Protein AF-A0A2N2TVG7-F1 (afdb_monomer_lite)

Radius of gyration: 19.15 Å; chains: 1; bounding box: 36×34×55 Å

Foldseek 3Di:
DPDQVVQPPVPPQKHALCSCVVVVHDSVLQVLLCPVPPRIHHPVSVVVSCVVCVVPHPVNVVVQVVLQVQLVVVCVVVVQPVDVFWDWGGDSLEIEIAGEGQDPVSQVVSLVSSVPGPSHPYYHGHYDHDD

Structure (mmCIF, N/CA/C/O backbone):
data_AF-A0A2N2TVG7-F1
#
_entry.id   AF-A0A2N2TVG7-F1
#
loop_
_atom_site.group_PDB
_atom_site.id
_atom_site.type_symbol
_atom_site.label_atom_id
_atom_site.label_alt_id
_atom_site.label_comp_id
_atom_site.label_asym_id
_atom_site.label_entity_id
_atom_site.label_seq_id
_atom_site.pdbx_PDB_ins_code
_atom_site.Cartn_x
_atom_site.Cartn_y
_atom_site.Cartn_z
_atom_site.occupancy
_atom_site.B_iso_or_equiv
_atom_site.auth_seq_id
_atom_site.auth_comp_id
_atom_site.auth_asym_id
_atom_site.auth_atom_id
_atom_site.pdbx_PDB_model_num
ATOM 1 N N . MET A 1 1 ? -17.485 -4.264 19.350 1.00 42.38 1 MET A N 1
ATOM 2 C CA . MET A 1 1 ? -16.635 -3.585 18.351 1.00 42.38 1 MET A CA 1
ATOM 3 C C . MET A 1 1 ? -15.211 -3.535 18.902 1.00 42.38 1 MET A C 1
ATOM 5 O O . MET A 1 1 ? -14.961 -2.744 19.805 1.00 42.38 1 MET A O 1
ATOM 9 N N . PRO A 1 2 ? -14.317 -4.453 18.499 1.00 38.00 2 PRO A N 1
ATOM 10 C CA . PRO A 1 2 ? -12.947 -4.495 19.004 1.00 38.00 2 PRO A CA 1
ATOM 11 C C . PRO A 1 2 ? -12.098 -3.490 18.213 1.00 38.00 2 PRO A C 1
ATOM 13 O O . PRO A 1 2 ? -11.781 -3.727 17.055 1.00 38.00 2 PRO A O 1
ATOM 16 N N . GLY A 1 3 ? -11.813 -2.335 18.811 1.00 49.66 3 GLY A N 1
ATOM 17 C CA . GLY A 1 3 ? -10.991 -1.291 18.190 1.00 49.66 3 GLY A CA 1
ATOM 18 C C . GLY A 1 3 ? -11.054 0.043 18.929 1.00 49.66 3 GLY A C 1
ATOM 19 O O . GLY A 1 3 ? -10.042 0.700 19.073 1.00 49.66 3 GLY A O 1
ATOM 20 N N . PHE A 1 4 ? -12.204 0.413 19.491 1.00 57.44 4 PHE A N 1
ATOM 21 C CA . PHE A 1 4 ? -12.350 1.706 20.172 1.00 57.44 4 PHE A CA 1
ATOM 22 C C . PHE A 1 4 ? -11.594 1.758 21.514 1.00 57.44 4 PHE A C 1
ATOM 24 O O . PHE A 1 4 ? -10.778 2.636 21.761 1.00 57.44 4 PHE A O 1
ATOM 31 N N . LYS A 1 5 ? -11.765 0.710 22.331 1.00 59.34 5 LYS A N 1
ATOM 32 C CA . LYS A 1 5 ? -11.176 0.587 23.677 1.00 59.34 5 LYS A CA 1
ATOM 33 C C . LYS A 1 5 ? -9.651 0.429 23.722 1.00 59.34 5 LYS A C 1
ATOM 35 O O . L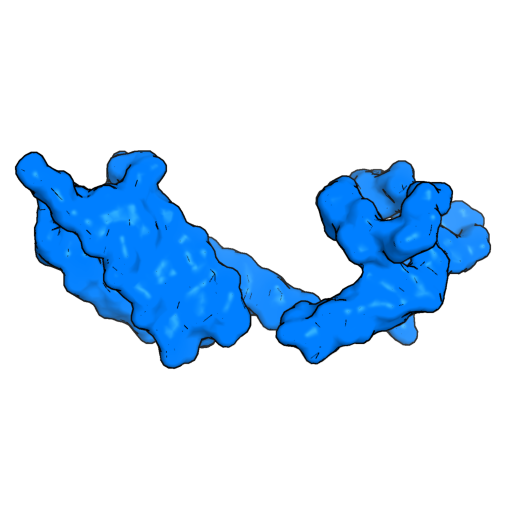YS A 1 5 ? -9.080 0.449 24.802 1.00 59.34 5 LYS A O 1
ATOM 40 N N . THR A 1 6 ? -9.015 0.146 22.588 1.00 61.53 6 THR A N 1
ATOM 41 C CA . THR A 1 6 ? -7.558 -0.043 22.500 1.00 61.53 6 THR A CA 1
ATOM 42 C C . THR A 1 6 ? -6.808 1.258 22.240 1.00 61.53 6 THR A C 1
ATOM 44 O O . THR A 1 6 ? -5.619 1.308 22.528 1.00 61.53 6 THR A O 1
ATOM 47 N N . TYR A 1 7 ? -7.485 2.278 21.707 1.00 65.06 7 TYR A N 1
ATOM 48 C CA . TYR A 1 7 ? -6.887 3.575 21.378 1.00 65.06 7 TYR A CA 1
ATOM 49 C C . TYR A 1 7 ? -7.363 4.688 22.322 1.00 65.06 7 TYR A C 1
ATOM 51 O O . TYR A 1 7 ? -6.585 5.593 22.591 1.00 65.06 7 TYR A O 1
ATOM 59 N N . ASP A 1 8 ? -8.574 4.573 22.878 1.00 72.06 8 ASP A N 1
ATOM 60 C CA . ASP A 1 8 ? -9.104 5.419 23.959 1.00 72.06 8 ASP A CA 1
ATOM 61 C C . ASP A 1 8 ? -8.315 5.176 25.263 1.00 72.06 8 ASP A C 1
ATOM 63 O O . ASP A 1 8 ? -8.558 4.215 26.002 1.00 72.06 8 ASP A O 1
ATOM 67 N N . SER A 1 9 ? -7.284 5.992 25.481 1.00 73.50 9 SER A N 1
ATOM 68 C CA . SER A 1 9 ? -6.315 5.847 26.572 1.00 73.50 9 SER A CA 1
ATOM 69 C C . SER A 1 9 ? -6.745 6.625 27.814 1.00 73.50 9 SER A C 1
ATOM 71 O O . SER A 1 9 ? -6.386 6.244 28.932 1.00 73.50 9 SER A O 1
ATOM 73 N N . ASN A 1 10 ? -7.511 7.701 27.632 1.00 77.81 10 ASN A N 1
ATOM 74 C CA . ASN A 1 10 ? -8.079 8.494 28.719 1.00 77.81 10 ASN A CA 1
ATOM 75 C C . ASN A 1 10 ? -9.450 7.964 29.208 1.00 77.81 10 ASN A C 1
ATOM 77 O O . ASN A 1 10 ? -9.893 8.347 30.294 1.00 77.81 10 ASN A O 1
ATOM 81 N N . GLY A 1 11 ? -10.078 7.042 28.471 1.00 76.44 11 GLY A N 1
ATOM 82 C CA . GLY A 1 11 ? -11.353 6.415 28.810 1.00 76.44 11 GLY A CA 1
ATOM 83 C C . GLY A 1 11 ? -12.561 7.332 28.617 1.00 76.44 11 GLY A C 1
ATOM 84 O O . GLY A 1 11 ? -13.593 7.100 29.256 1.00 76.44 11 GLY A O 1
ATOM 85 N N . ASP A 1 12 ? -12.434 8.390 27.814 1.00 80.94 12 ASP A N 1
ATOM 86 C CA . ASP A 1 12 ? -13.480 9.399 27.620 1.00 80.94 12 ASP A CA 1
ATOM 87 C C . ASP A 1 12 ? -14.521 8.998 26.566 1.00 80.94 12 ASP A C 1
ATOM 89 O O . ASP A 1 12 ? -15.552 9.662 26.412 1.00 80.94 12 ASP A O 1
ATOM 93 N N . GLY A 1 13 ? -14.303 7.868 25.892 1.00 75.19 13 GLY A N 1
ATOM 94 C CA . GLY A 1 13 ? -15.196 7.380 24.861 1.00 75.19 13 GLY A CA 1
ATOM 95 C C . GLY A 1 13 ? -15.061 8.131 23.535 1.00 75.19 13 GLY A C 1
ATOM 96 O O . GLY A 1 13 ? -16.006 8.101 22.742 1.00 75.19 13 GLY A O 1
ATOM 97 N N . LYS A 1 14 ? -13.916 8.772 23.291 1.00 82.88 14 LYS A N 1
ATOM 98 C CA . LYS A 1 14 ? -13.449 9.339 22.024 1.00 82.88 14 LYS A CA 1
ATOM 99 C C . LYS A 1 14 ? -11.984 8.931 21.807 1.00 82.88 14 LYS A C 1
ATOM 101 O O . LYS A 1 14 ? -11.322 8.423 22.702 1.00 82.88 14 LYS A O 1
ATOM 106 N N . ILE A 1 15 ? -11.485 9.071 20.581 1.00 80.50 15 ILE A N 1
ATOM 107 C CA . ILE A 1 15 ? -10.058 8.890 20.282 1.00 80.50 15 ILE A CA 1
ATOM 108 C C . ILE A 1 15 ? -9.518 10.221 19.781 1.00 80.50 15 ILE A C 1
ATOM 110 O O . ILE A 1 15 ? -9.932 10.712 18.732 1.00 80.50 15 ILE A O 1
ATOM 114 N N . SER A 1 16 ? -8.573 10.788 20.515 1.00 84.44 16 SER A N 1
ATOM 115 C CA . SER A 1 16 ? -7.891 12.027 2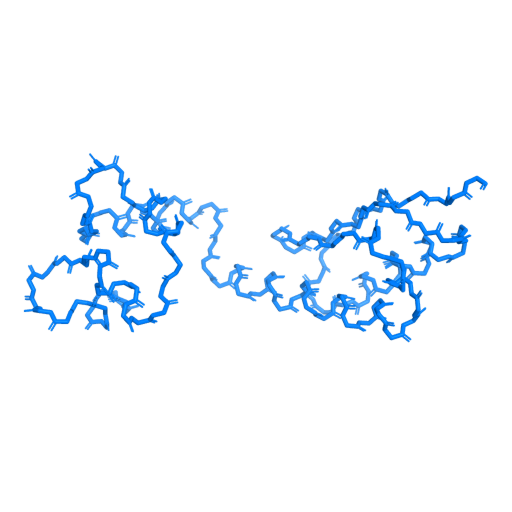0.147 1.00 84.44 16 SER A CA 1
ATOM 116 C C . SER A 1 16 ? -6.808 11.770 19.099 1.00 84.44 16 SER A C 1
ATOM 118 O O . SER A 1 16 ? -6.236 10.678 19.038 1.00 84.44 16 SER A O 1
ATOM 120 N N . LEU A 1 17 ? -6.434 12.792 18.322 1.00 80.25 17 LEU A N 1
ATOM 121 C CA . LEU A 1 17 ? -5.303 12.696 17.387 1.00 80.25 17 LEU A CA 1
ATOM 122 C C . LEU A 1 17 ? -4.011 12.241 18.091 1.00 80.25 17 LEU A C 1
ATOM 124 O O . LEU A 1 17 ? -3.268 11.424 17.548 1.00 80.25 17 LEU A O 1
ATOM 128 N N . GLU A 1 18 ? -3.767 12.740 19.305 1.00 80.75 18 GLU A N 1
ATOM 129 C CA . GLU A 1 18 ? -2.616 12.360 20.131 1.00 80.75 18 GLU A CA 1
ATOM 130 C C . GLU A 1 18 ? -2.646 10.886 20.525 1.00 80.75 18 GLU A C 1
ATOM 132 O O . GLU A 1 18 ? -1.634 10.204 20.410 1.00 80.75 18 GLU A O 1
ATOM 137 N N . GLU A 1 19 ? -3.801 10.364 20.928 1.00 79.56 19 GLU A N 1
ATOM 138 C CA . GLU A 1 19 ? -3.958 8.955 21.291 1.00 79.56 19 GLU A CA 1
ATOM 139 C C . GLU A 1 19 ? -3.799 8.058 20.063 1.00 79.56 19 GLU A C 1
ATOM 141 O O . GLU A 1 19 ? -3.090 7.050 20.088 1.00 79.56 19 GLU A O 1
ATOM 146 N N . PHE A 1 20 ? -4.378 8.475 18.939 1.00 76.94 20 PHE A N 1
ATOM 147 C CA . PHE A 1 20 ? -4.236 7.777 17.674 1.00 76.94 20 PHE A CA 1
ATOM 148 C C . PHE A 1 20 ? -2.773 7.724 17.215 1.00 76.94 20 PHE A C 1
ATOM 150 O O . PHE A 1 20 ? -2.288 6.662 16.824 1.00 76.94 20 PHE A O 1
ATOM 157 N N . GLN A 1 21 ? -2.037 8.836 17.315 1.00 77.94 21 GLN A N 1
ATOM 158 C CA . GLN A 1 21 ? -0.606 8.889 17.007 1.00 77.94 21 GLN A CA 1
ATOM 159 C C . GLN A 1 21 ? 0.262 8.141 18.024 1.00 77.94 21 GLN A C 1
ATOM 161 O O . GLN A 1 21 ? 1.240 7.512 17.619 1.00 77.94 21 GLN A O 1
ATOM 166 N N . ALA A 1 22 ? -0.075 8.176 19.315 1.00 78.88 22 ALA A N 1
ATOM 167 C CA . ALA A 1 22 ? 0.670 7.494 20.375 1.00 78.88 22 ALA A CA 1
ATOM 168 C C . ALA A 1 22 ? 0.702 5.973 20.165 1.00 78.88 22 ALA A C 1
ATOM 170 O O . ALA A 1 22 ? 1.701 5.321 20.464 1.00 78.88 22 ALA A O 1
ATOM 171 N N . HIS A 1 23 ? -0.352 5.423 19.563 1.00 70.25 23 HIS A N 1
ATOM 172 C CA . HIS A 1 23 ? -0.436 4.019 19.158 1.00 70.25 23 HIS A CA 1
ATOM 173 C C . HIS A 1 23 ? 0.055 3.758 17.720 1.00 70.25 23 HIS A C 1
ATOM 175 O O . HIS A 1 23 ? -0.170 2.681 17.167 1.00 70.25 23 HIS A O 1
ATOM 181 N N . GLY A 1 24 ? 0.739 4.725 17.095 1.00 68.44 24 GLY A N 1
ATOM 182 C CA . GLY A 1 24 ? 1.330 4.592 15.758 1.00 68.44 24 GLY A CA 1
ATOM 183 C C . GLY A 1 24 ? 0.340 4.743 14.598 1.00 68.44 24 GLY A C 1
ATOM 184 O O . GLY A 1 24 ? 0.640 4.341 13.472 1.00 68.44 24 GLY A O 1
ATOM 185 N N . GLY A 1 25 ? -0.841 5.307 14.850 1.00 69.69 25 GLY A N 1
ATOM 186 C CA . GLY A 1 25 ? -1.865 5.558 13.845 1.00 69.69 25 GLY A CA 1
ATOM 187 C C . GLY A 1 25 ? -1.458 6.658 12.848 1.00 69.69 25 GLY A C 1
ATOM 188 O O . GLY A 1 25 ? -0.949 7.712 13.242 1.00 69.69 25 GLY A O 1
ATOM 189 N N . PRO A 1 26 ? -1.678 6.465 11.535 1.00 75.06 26 PRO A N 1
ATOM 190 C CA . PRO A 1 26 ? -1.351 7.474 10.535 1.00 75.06 26 PRO A CA 1
ATOM 191 C C . PRO A 1 26 ? -2.350 8.639 10.573 1.00 75.06 26 PRO A C 1
ATOM 193 O O . PRO A 1 26 ? -3.528 8.454 10.294 1.00 75.06 26 PRO A O 1
ATOM 196 N N . VAL A 1 27 ? -1.875 9.868 10.795 1.00 75.69 27 VAL A N 1
ATOM 197 C CA . VAL A 1 27 ? -2.693 11.107 10.889 1.00 75.69 27 VAL A CA 1
ATOM 198 C C . VAL A 1 27 ? -3.671 11.309 9.725 1.00 75.69 27 VAL A C 1
ATOM 200 O O . VAL A 1 27 ? -4.730 11.909 9.890 1.00 75.69 27 VAL A O 1
ATOM 203 N N . LYS A 1 28 ? -3.331 10.804 8.533 1.00 75.19 28 LYS A N 1
ATOM 204 C CA . LYS A 1 28 ? -4.243 10.820 7.383 1.00 75.19 28 LYS A CA 1
ATOM 205 C C . LYS A 1 28 ? -5.499 9.987 7.624 1.00 75.19 28 LYS A C 1
ATOM 207 O O . LYS A 1 28 ? -6.571 10.441 7.267 1.00 75.19 28 LYS A O 1
ATOM 212 N N . ALA A 1 29 ? -5.372 8.808 8.231 1.00 70.25 29 ALA A N 1
ATOM 213 C CA . ALA A 1 29 ? -6.517 7.959 8.550 1.00 70.25 29 ALA A CA 1
ATOM 214 C C . ALA A 1 29 ? -7.409 8.589 9.626 1.00 70.25 29 ALA A C 1
ATOM 216 O O . ALA A 1 29 ? -8.616 8.395 9.588 1.00 70.25 29 ALA A O 1
ATOM 217 N N . PHE A 1 30 ? -6.824 9.378 10.532 1.00 75.44 30 PHE A N 1
ATOM 218 C CA . PHE A 1 30 ? -7.581 10.158 11.506 1.00 75.44 30 PHE A CA 1
ATOM 219 C C . PHE A 1 30 ? -8.451 11.217 10.817 1.00 75.44 30 PHE A C 1
ATOM 221 O O . PHE A 1 30 ? -9.660 11.216 10.985 1.00 75.44 30 PHE A O 1
ATOM 228 N N . HIS A 1 31 ? -7.857 12.046 9.952 1.00 74.75 31 HIS A N 1
ATOM 229 C CA . HIS A 1 31 ? -8.592 13.071 9.196 1.00 74.75 31 HIS A CA 1
ATOM 230 C C . HIS A 1 31 ? -9.632 12.511 8.217 1.00 74.75 31 HIS A C 1
ATOM 232 O O . HIS A 1 31 ? -10.579 13.208 7.874 1.00 74.75 31 HIS A O 1
ATOM 238 N N . ASP A 1 32 ? -9.425 11.298 7.702 1.00 68.88 32 ASP A N 1
ATOM 239 C CA . ASP A 1 32 ? -10.383 10.650 6.797 1.00 68.88 32 ASP A CA 1
ATOM 240 C C . ASP A 1 32 ? -11.610 10.122 7.559 1.00 68.88 32 ASP A C 1
ATOM 242 O O . ASP A 1 32 ? -12.720 10.082 7.024 1.00 68.88 32 ASP A O 1
ATOM 246 N N . ALA A 1 33 ? -11.402 9.735 8.822 1.00 71.25 33 ALA A N 1
ATOM 247 C CA . ALA A 1 33 ? -12.439 9.253 9.721 1.00 71.25 33 ALA A CA 1
ATOM 248 C C . ALA A 1 33 ? -13.171 10.387 10.466 1.00 71.25 33 ALA A C 1
ATOM 250 O O . ALA A 1 33 ? -14.339 10.207 10.794 1.00 71.25 33 ALA A O 1
ATOM 251 N N . ASP A 1 34 ? -12.516 11.532 10.680 1.00 75.75 34 ASP A N 1
ATOM 252 C CA . ASP A 1 34 ? -13.065 12.741 11.309 1.00 75.75 34 ASP A CA 1
ATOM 253 C C . ASP A 1 34 ? -13.956 13.497 10.302 1.00 75.75 34 ASP A C 1
ATOM 255 O O . ASP A 1 34 ? -13.494 14.220 9.409 1.00 75.75 34 ASP A O 1
ATOM 259 N N . ILE A 1 35 ? -15.267 13.260 10.387 1.00 68.62 35 ILE A N 1
ATOM 260 C CA . ILE A 1 35 ? -16.255 13.765 9.427 1.00 68.62 35 ILE A CA 1
ATOM 261 C C . ILE A 1 35 ? -16.641 15.199 9.778 1.00 68.62 35 ILE A C 1
ATOM 263 O O . ILE A 1 35 ? -16.857 16.020 8.876 1.00 68.62 35 ILE A O 1
ATOM 267 N N . ASN A 1 36 ? -16.776 15.488 11.070 1.00 75.88 36 ASN A N 1
ATOM 268 C CA . ASN A 1 36 ? -17.230 16.774 11.582 1.00 75.88 36 ASN A CA 1
ATOM 269 C C . ASN A 1 36 ? -16.074 17.790 11.763 1.00 75.88 36 ASN A C 1
ATOM 271 O O . ASN A 1 36 ? -16.343 18.984 11.919 1.00 75.88 36 ASN A O 1
ATOM 275 N N . ARG A 1 37 ? -14.818 17.338 11.618 1.00 78.69 37 ARG A N 1
ATOM 276 C CA . ARG A 1 37 ? -13.565 18.097 11.763 1.00 78.69 37 ARG A CA 1
ATOM 277 C C . ARG A 1 37 ? -13.347 18.660 13.162 1.00 78.69 37 ARG A C 1
ATOM 279 O O . ARG A 1 37 ? -12.818 19.769 13.295 1.00 78.69 37 ARG A O 1
ATOM 286 N N . ASP A 1 38 ? -13.767 17.934 14.188 1.00 84.25 38 ASP A N 1
ATOM 287 C CA . ASP A 1 38 ? -13.602 18.332 15.585 1.00 84.25 38 ASP A CA 1
ATOM 288 C C . ASP A 1 38 ? -12.287 17.834 16.210 1.00 84.25 38 ASP A C 1
ATOM 290 O O . ASP A 1 38 ? -12.005 18.153 17.367 1.00 84.25 38 ASP A O 1
ATOM 294 N N . LEU A 1 39 ? -11.442 17.154 15.421 1.00 79.94 39 LEU A N 1
ATOM 295 C CA . LEU A 1 39 ? -10.162 16.573 15.835 1.00 79.94 39 LEU A CA 1
ATOM 296 C C . LEU A 1 39 ? -10.294 15.469 16.894 1.00 79.94 39 LEU A C 1
ATOM 298 O O . LEU A 1 39 ? -9.313 15.132 17.570 1.00 79.94 39 LEU A O 1
ATOM 302 N N . LEU A 1 40 ? -11.479 14.881 17.010 1.00 82.44 40 LEU A N 1
ATOM 303 C CA . LEU A 1 40 ? -11.781 13.718 17.823 1.00 82.44 40 LEU A CA 1
ATOM 304 C C . LEU A 1 40 ? -12.434 12.669 16.915 1.00 82.44 40 LEU A C 1
ATOM 306 O O . LEU A 1 40 ? -13.012 12.982 15.887 1.00 82.44 40 LEU A O 1
ATOM 310 N N . LEU A 1 41 ? -12.292 11.394 17.261 1.00 77.56 41 LEU A N 1
ATOM 311 C CA . LEU A 1 41 ? -13.052 10.323 16.622 1.00 77.56 41 LEU A CA 1
ATOM 312 C C . LEU A 1 41 ? -14.012 9.744 17.645 1.00 77.56 41 LEU A C 1
ATOM 314 O O . LEU A 1 41 ? -13.591 9.021 18.555 1.00 77.56 41 LEU A O 1
ATOM 318 N N . ASP A 1 42 ? -15.303 10.034 17.497 1.00 80.69 42 ASP A N 1
ATOM 319 C CA . ASP A 1 42 ? -16.321 9.357 18.298 1.00 80.69 42 ASP A CA 1
ATOM 320 C C . ASP A 1 42 ? -16.673 7.974 17.741 1.00 80.69 42 ASP A C 1
ATOM 322 O O . ASP A 1 42 ? -16.322 7.584 16.627 1.00 80.69 42 ASP A O 1
ATOM 326 N N . ALA A 1 43 ? -17.424 7.209 18.531 1.00 72.38 43 ALA A N 1
ATOM 327 C CA . ALA A 1 43 ? -17.924 5.906 18.118 1.00 72.38 43 ALA A CA 1
ATOM 328 C C . ALA A 1 43 ? -18.786 5.965 16.842 1.00 72.38 43 ALA A C 1
ATOM 330 O O . ALA A 1 43 ? -18.754 5.013 16.064 1.00 72.38 43 ALA A O 1
ATOM 331 N N . ASP A 1 44 ? -19.536 7.053 16.619 1.00 71.75 44 ASP A N 1
ATOM 332 C CA . ASP A 1 44 ? -20.342 7.230 15.405 1.00 71.75 44 ASP A CA 1
ATOM 333 C C . ASP A 1 44 ? -19.452 7.494 14.191 1.00 71.75 44 ASP A C 1
ATOM 335 O O . ASP A 1 44 ? -19.606 6.840 13.166 1.00 71.75 44 ASP A O 1
ATOM 339 N N . GLU A 1 45 ? -18.444 8.353 14.326 1.00 76.06 45 GLU A N 1
ATOM 340 C CA . GLU A 1 45 ? -17.474 8.623 13.268 1.00 76.06 45 GLU A CA 1
ATOM 341 C C . GLU A 1 45 ? -16.580 7.429 12.971 1.00 76.06 45 GLU A C 1
ATOM 343 O O . GLU A 1 45 ? -16.341 7.136 11.807 1.00 76.06 45 GLU A O 1
ATOM 348 N N . LEU A 1 46 ? -16.174 6.648 13.975 1.00 66.94 46 LEU A N 1
ATOM 349 C CA . LEU A 1 46 ? -15.474 5.390 13.737 1.00 66.94 46 LEU A CA 1
ATOM 350 C C . LEU A 1 46 ? -16.394 4.356 13.072 1.00 66.94 46 LEU A C 1
ATOM 352 O O . LEU A 1 46 ? -15.947 3.613 12.194 1.00 66.94 46 LEU A O 1
ATOM 356 N N . ALA A 1 47 ? -17.672 4.289 13.455 1.00 65.31 47 ALA A N 1
ATOM 357 C CA . ALA A 1 47 ? -18.649 3.407 12.821 1.00 65.31 47 ALA A CA 1
ATOM 358 C C . ALA A 1 47 ? -18.944 3.841 11.380 1.00 65.31 47 ALA A C 1
ATOM 360 O O . ALA A 1 47 ? -19.034 2.994 10.497 1.00 65.31 47 ALA A O 1
ATOM 361 N N . ASN A 1 48 ? -19.013 5.143 11.116 1.00 64.75 48 ASN A N 1
ATOM 362 C CA . ASN A 1 48 ? -19.232 5.726 9.799 1.00 64.75 48 ASN A CA 1
ATOM 363 C C . ASN A 1 48 ? -17.966 5.651 8.942 1.00 64.75 48 ASN A C 1
ATOM 365 O O . ASN A 1 48 ? -18.060 5.376 7.756 1.00 64.75 48 ASN A O 1
ATOM 369 N N . ALA A 1 49 ? -16.774 5.775 9.522 1.00 61.50 49 ALA A N 1
ATOM 370 C CA . ALA A 1 49 ? -15.502 5.493 8.869 1.00 61.50 49 ALA A CA 1
ATOM 371 C C . ALA A 1 49 ? -15.405 4.009 8.515 1.00 61.50 49 ALA A C 1
ATOM 373 O O . ALA A 1 49 ? -15.037 3.685 7.393 1.00 61.50 49 ALA A O 1
ATOM 374 N N . SER A 1 50 ? -15.824 3.110 9.413 1.00 54.19 50 SER A N 1
ATOM 375 C CA . SER A 1 50 ? -15.925 1.667 9.156 1.00 54.19 50 SER A CA 1
ATOM 376 C C . SER A 1 50 ? -16.964 1.349 8.079 1.00 54.19 50 SER A C 1
ATOM 378 O O . SER A 1 50 ? -16.687 0.503 7.238 1.00 54.19 50 SER A O 1
ATOM 380 N N . ALA A 1 51 ? -18.097 2.060 8.053 1.00 53.47 51 ALA A N 1
ATOM 381 C CA . ALA A 1 51 ? -19.185 1.902 7.084 1.00 53.47 51 ALA A CA 1
ATOM 382 C C . ALA A 1 51 ? -18.913 2.585 5.731 1.00 53.47 51 ALA A C 1
ATOM 384 O O . ALA A 1 51 ? -19.327 2.107 4.676 1.00 53.47 51 ALA A O 1
ATOM 385 N N . ARG A 1 52 ? -18.122 3.656 5.702 1.00 51.47 52 ARG A N 1
ATOM 386 C CA . ARG A 1 52 ? -17.515 4.203 4.480 1.00 51.47 52 ARG A CA 1
ATOM 387 C C . ARG A 1 52 ? -16.406 3.273 3.982 1.00 51.47 52 ARG A C 1
ATOM 389 O O . ARG A 1 52 ? -16.320 3.037 2.775 1.00 51.47 52 ARG A O 1
ATOM 396 N N . ASN A 1 53 ? -15.691 2.612 4.897 1.00 46.62 53 ASN A N 1
ATOM 397 C CA . ASN A 1 53 ? -14.887 1.417 4.627 1.00 46.62 53 ASN A CA 1
ATOM 398 C C . ASN A 1 53 ? -15.725 0.157 4.338 1.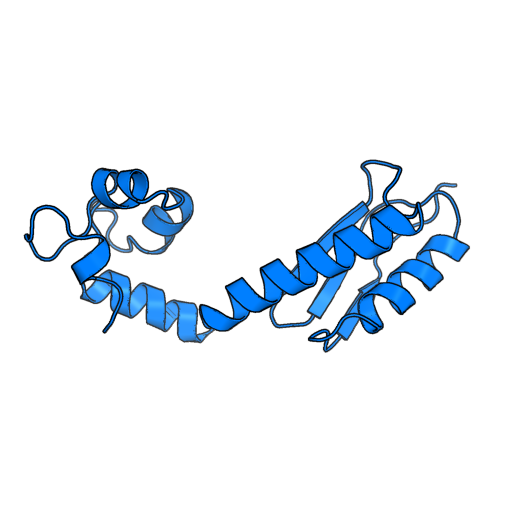00 46.62 53 ASN A C 1
ATOM 400 O O . ASN A 1 53 ? -15.160 -0.848 3.933 1.00 46.62 53 ASN A O 1
ATOM 404 N N . GLU A 1 54 ? -17.059 0.147 4.411 1.00 40.12 54 GLU A N 1
ATOM 405 C CA . GLU A 1 54 ? -17.847 -0.987 3.891 1.00 40.12 54 GLU A CA 1
ATOM 406 C C . GLU A 1 54 ? -17.951 -0.956 2.356 1.00 40.12 54 GLU A C 1
ATOM 408 O O . GLU A 1 54 ? -18.464 -1.889 1.738 1.00 40.12 54 GLU A O 1
ATOM 413 N N . ARG A 1 55 ? -17.338 0.041 1.696 1.00 47.34 55 ARG A N 1
ATOM 414 C CA . ARG A 1 55 ? -16.930 -0.083 0.285 1.00 47.34 55 ARG A CA 1
ATOM 415 C C . ARG A 1 55 ? -15.525 -0.675 0.098 1.00 47.34 55 ARG A C 1
ATOM 417 O O . ARG A 1 55 ? -15.233 -1.152 -1.004 1.00 47.34 55 ARG A O 1
ATOM 424 N N . VAL A 1 56 ? -14.685 -0.719 1.140 1.00 50.22 56 VAL A N 1
ATOM 425 C CA . VAL A 1 56 ? -13.347 -1.341 1.149 1.00 50.22 56 VAL A CA 1
ATOM 426 C C . VAL A 1 56 ? -12.982 -1.850 2.561 1.00 50.22 56 VAL A C 1
ATOM 428 O O . VAL A 1 56 ? -12.418 -1.134 3.377 1.00 50.22 56 VAL A O 1
ATOM 431 N N . SER A 1 57 ? -13.333 -3.101 2.870 1.00 48.19 57 SER A N 1
ATOM 432 C CA . SER A 1 57 ? -13.138 -3.707 4.196 1.00 48.19 57 SER A CA 1
ATOM 433 C C . SER A 1 57 ? -11.689 -3.566 4.722 1.00 48.19 57 SER A C 1
ATOM 435 O O . SER A 1 57 ? -10.758 -3.810 3.954 1.00 48.19 57 SER A O 1
ATOM 437 N N . PRO A 1 58 ? -11.453 -3.290 6.024 1.00 51.19 58 PRO A N 1
ATOM 438 C CA . PRO A 1 58 ? -10.105 -3.185 6.606 1.00 51.19 58 PRO A CA 1
ATOM 439 C C . PRO A 1 58 ? -9.226 -4.427 6.391 1.00 51.19 58 PRO A C 1
ATOM 441 O O . PRO A 1 58 ? -8.026 -4.305 6.161 1.00 51.19 58 PRO A O 1
ATOM 444 N N . GLY A 1 59 ? -9.830 -5.623 6.386 1.00 53.25 59 GLY A N 1
ATOM 445 C CA . GLY A 1 59 ? -9.134 -6.866 6.026 1.00 53.25 59 GLY A CA 1
ATOM 446 C C . GLY A 1 59 ? -8.552 -6.812 4.613 1.00 53.25 59 GLY A C 1
ATOM 447 O O . GLY A 1 59 ? -7.381 -7.112 4.421 1.00 53.25 59 GLY A O 1
ATOM 448 N N . LYS A 1 60 ? -9.314 -6.264 3.660 1.00 55.50 60 LYS A N 1
ATOM 449 C CA . LYS A 1 60 ? -8.884 -6.088 2.271 1.00 55.50 60 LYS A CA 1
ATOM 450 C C . LYS A 1 60 ? -7.712 -5.126 2.132 1.00 55.50 60 LYS A C 1
ATOM 452 O O . LYS A 1 60 ? -6.848 -5.381 1.311 1.00 55.50 60 LYS A O 1
ATOM 457 N N . TYR A 1 61 ? -7.648 -4.057 2.926 1.00 57.81 61 TYR A N 1
ATOM 458 C CA . TYR A 1 61 ? -6.495 -3.148 2.908 1.00 57.81 61 TYR A CA 1
ATOM 459 C C . TYR A 1 61 ? -5.218 -3.820 3.413 1.00 57.81 61 TYR A C 1
ATOM 461 O O . TYR A 1 61 ? -4.154 -3.636 2.826 1.00 57.81 61 TYR A O 1
ATOM 469 N N . ILE A 1 62 ? -5.319 -4.615 4.480 1.00 64.50 62 ILE A N 1
ATOM 470 C CA . ILE A 1 62 ? -4.182 -5.377 5.012 1.00 64.50 62 ILE A CA 1
ATOM 471 C C . ILE A 1 62 ? -3.743 -6.441 3.992 1.00 64.50 62 ILE A C 1
ATOM 473 O O . ILE A 1 62 ? -2.550 -6.582 3.718 1.00 64.50 62 ILE A O 1
ATOM 477 N N . GLU A 1 63 ? -4.701 -7.138 3.377 1.00 66.56 63 GLU A N 1
ATOM 478 C CA . GLU A 1 63 ? -4.458 -8.099 2.298 1.00 66.56 63 GLU A CA 1
ATOM 479 C C . GLU A 1 63 ? -3.814 -7.430 1.071 1.00 66.56 63 GLU A C 1
ATOM 481 O O . GLU A 1 63 ? -2.793 -7.905 0.580 1.00 66.56 63 GLU A O 1
ATOM 486 N N . ASP A 1 64 ? -4.339 -6.293 0.608 1.00 72.81 64 ASP A N 1
ATOM 487 C CA . ASP A 1 64 ? -3.834 -5.549 -0.551 1.00 72.81 64 ASP A CA 1
ATOM 488 C C . ASP A 1 64 ? -2.426 -4.983 -0.291 1.00 72.81 64 ASP A C 1
ATOM 490 O O . ASP A 1 64 ? -1.565 -5.016 -1.177 1.00 72.81 64 ASP A O 1
ATOM 494 N N . ALA A 1 65 ? -2.140 -4.510 0.926 1.00 73.50 65 ALA A N 1
ATOM 495 C CA . ALA A 1 65 ? -0.805 -4.059 1.317 1.00 73.50 65 ALA A CA 1
ATOM 496 C C . ALA A 1 65 ? 0.205 -5.221 1.305 1.00 73.50 65 ALA A C 1
ATOM 498 O O . ALA A 1 65 ? 1.337 -5.076 0.823 1.00 73.50 65 ALA A O 1
ATOM 499 N N . TRP A 1 66 ? -0.213 -6.400 1.773 1.00 79.12 66 TRP A N 1
ATOM 500 C CA . TRP A 1 66 ? 0.601 -7.612 1.744 1.00 79.12 66 TRP A CA 1
ATOM 501 C C . TRP A 1 66 ? 0.843 -8.119 0.317 1.00 79.12 66 TRP A C 1
ATOM 503 O O . TRP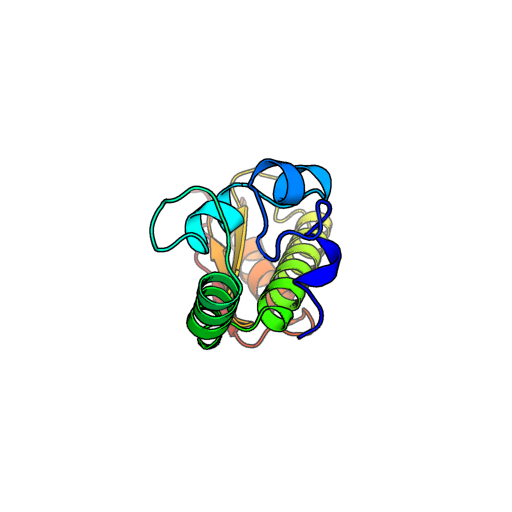 A 1 66 ? 1.982 -8.428 -0.043 1.00 79.12 66 TRP A O 1
ATOM 513 N N . ILE A 1 67 ? -0.196 -8.134 -0.524 1.00 83.00 67 ILE A N 1
ATOM 514 C CA . ILE A 1 67 ? -0.100 -8.450 -1.957 1.00 83.00 67 ILE A CA 1
ATOM 515 C C . ILE A 1 67 ? 0.874 -7.485 -2.634 1.00 83.00 67 ILE A C 1
ATOM 517 O O . ILE A 1 67 ? 1.814 -7.927 -3.290 1.00 83.00 67 ILE A O 1
ATOM 521 N N . THR A 1 68 ? 0.723 -6.178 -2.408 1.00 81.31 68 THR A N 1
ATOM 522 C CA . THR A 1 68 ? 1.616 -5.15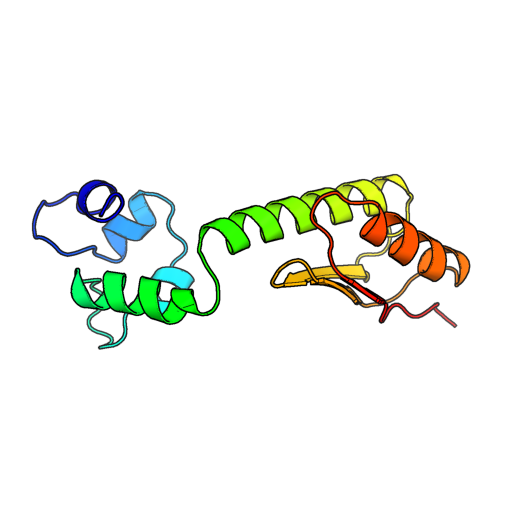1 -2.967 1.00 81.31 68 THR A CA 1
ATOM 523 C C . THR A 1 68 ? 3.066 -5.403 -2.570 1.00 81.31 68 THR A C 1
ATOM 525 O O . THR A 1 68 ? 3.965 -5.328 -3.407 1.00 81.31 68 THR A O 1
ATOM 528 N N . THR A 1 69 ? 3.306 -5.743 -1.303 1.00 83.69 69 THR A N 1
ATOM 529 C CA . THR A 1 69 ? 4.649 -6.023 -0.782 1.00 83.69 69 THR A CA 1
ATOM 530 C C . THR A 1 69 ? 5.249 -7.270 -1.427 1.00 83.69 69 THR A C 1
ATOM 532 O O . THR A 1 69 ? 6.396 -7.237 -1.871 1.00 83.69 69 THR A O 1
ATOM 535 N N . LYS A 1 70 ? 4.466 -8.349 -1.555 1.00 84.75 70 LYS A N 1
ATOM 536 C CA . LYS A 1 70 ? 4.872 -9.571 -2.263 1.00 84.75 70 LYS A CA 1
ATOM 537 C C . LYS A 1 70 ? 5.211 -9.283 -3.723 1.00 84.75 70 LYS A C 1
ATOM 539 O O . LYS A 1 70 ? 6.291 -9.656 -4.174 1.00 84.75 70 LYS A O 1
ATOM 544 N N . VAL A 1 71 ? 4.331 -8.588 -4.446 1.00 85.94 71 VAL A N 1
ATOM 545 C CA . VAL A 1 71 ? 4.552 -8.226 -5.854 1.00 85.94 71 VAL A CA 1
ATOM 546 C C . VAL A 1 71 ? 5.837 -7.407 -5.986 1.00 85.94 71 VAL A C 1
ATOM 548 O O . VAL A 1 71 ? 6.711 -7.776 -6.769 1.00 85.94 71 VAL A O 1
ATOM 551 N N . LYS A 1 72 ? 6.014 -6.360 -5.169 1.00 83.31 72 LYS A N 1
ATOM 552 C CA . LYS A 1 72 ?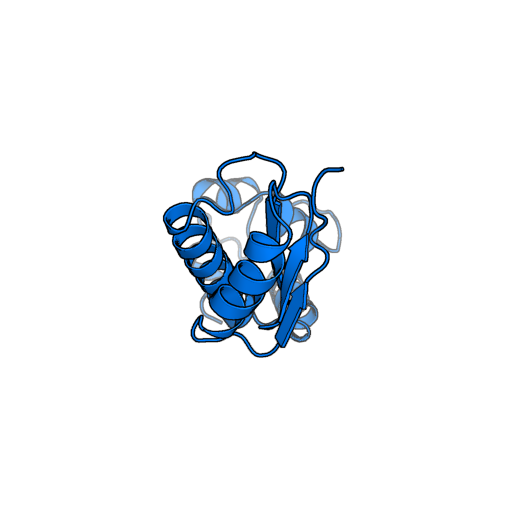 7.241 -5.547 -5.151 1.00 83.31 72 LYS A CA 1
ATOM 553 C C . LYS A 1 72 ? 8.488 -6.391 -4.890 1.00 83.31 72 LYS A C 1
ATOM 555 O O . LYS A 1 72 ? 9.466 -6.263 -5.618 1.00 83.31 72 LYS A O 1
ATOM 560 N N . ALA A 1 73 ? 8.453 -7.292 -3.911 1.00 84.56 73 ALA A N 1
ATOM 561 C CA . ALA A 1 73 ? 9.588 -8.153 -3.590 1.00 84.56 73 ALA A CA 1
ATOM 562 C C . ALA A 1 73 ? 9.980 -9.073 -4.759 1.00 84.56 73 ALA A C 1
ATOM 564 O O . ALA A 1 73 ? 11.165 -9.204 -5.073 1.00 84.56 73 ALA A O 1
ATOM 565 N N . VAL A 1 74 ? 9.006 -9.692 -5.436 1.00 83.56 74 VAL A N 1
ATOM 566 C CA . VAL A 1 74 ? 9.290 -10.591 -6.568 1.00 83.56 74 VAL A CA 1
ATOM 567 C C . VAL A 1 74 ? 9.784 -9.809 -7.786 1.00 83.56 74 VAL A C 1
ATOM 569 O O . VAL A 1 74 ? 10.717 -10.255 -8.456 1.00 83.56 74 VAL A O 1
ATOM 572 N N . LEU A 1 75 ? 9.220 -8.631 -8.059 1.00 82.50 75 LEU A N 1
ATOM 573 C CA . LEU A 1 75 ? 9.668 -7.770 -9.157 1.00 82.50 75 LEU A CA 1
ATOM 574 C C . LEU A 1 75 ? 11.077 -7.217 -8.918 1.00 82.50 75 LEU A C 1
ATOM 576 O O . LEU A 1 75 ? 11.886 -7.190 -9.845 1.00 82.50 75 LEU A O 1
ATOM 580 N N . LEU A 1 76 ? 11.401 -6.850 -7.676 1.00 82.00 76 LEU A N 1
ATOM 581 C CA . LEU A 1 76 ? 12.747 -6.438 -7.282 1.00 82.00 76 LEU A CA 1
ATOM 582 C C . LEU A 1 76 ? 13.754 -7.583 -7.449 1.00 82.00 76 LEU A C 1
ATOM 584 O O . LEU A 1 76 ? 14.835 -7.379 -7.992 1.00 82.00 76 LEU A O 1
ATOM 588 N N . LYS A 1 77 ? 13.377 -8.806 -7.055 1.00 81.88 77 LYS A N 1
ATOM 589 C CA . LYS A 1 77 ? 14.215 -10.005 -7.210 1.00 81.88 77 LYS A CA 1
ATOM 590 C C . LYS A 1 77 ? 14.500 -10.356 -8.676 1.00 81.88 77 LYS A C 1
ATOM 592 O O . LYS A 1 77 ? 15.542 -10.932 -8.964 1.00 81.88 77 LYS A O 1
ATOM 597 N N . ASN A 1 78 ? 13.585 -10.026 -9.588 1.00 74.12 78 ASN A N 1
ATOM 598 C CA . ASN A 1 78 ? 13.735 -10.251 -11.031 1.00 74.12 78 ASN A CA 1
ATOM 599 C C . ASN A 1 78 ? 14.359 -9.055 -11.769 1.00 74.12 78 ASN A C 1
ATOM 601 O O . ASN A 1 78 ? 14.277 -8.988 -12.994 1.00 74.12 78 ASN A O 1
ATOM 605 N N . ASP A 1 79 ? 14.956 -8.104 -11.044 1.00 73.50 79 ASP A N 1
ATOM 606 C CA . ASP A 1 79 ? 15.593 -6.908 -11.608 1.00 73.50 79 ASP A CA 1
ATOM 607 C C . ASP A 1 79 ? 14.646 -5.956 -12.360 1.00 73.50 79 ASP A C 1
ATOM 609 O O . ASP A 1 79 ? 15.088 -4.996 -12.983 1.00 73.50 79 ASP A O 1
ATOM 613 N N . ILE A 1 80 ? 13.331 -6.181 -12.293 1.00 72.31 80 ILE A N 1
ATOM 614 C CA . ILE A 1 80 ? 12.335 -5.391 -13.031 1.00 72.31 80 ILE A CA 1
ATOM 615 C C . ILE A 1 80 ? 12.189 -3.992 -12.418 1.00 72.31 80 ILE A C 1
ATOM 617 O O . ILE A 1 80 ? 11.953 -3.022 -13.127 1.00 72.31 80 ILE A O 1
ATOM 621 N N . MET A 1 81 ? 12.367 -3.879 -11.098 1.00 68.31 81 MET A N 1
ATOM 622 C CA . MET A 1 81 ? 12.257 -2.621 -10.344 1.00 68.31 81 MET A CA 1
ATOM 623 C C . MET A 1 81 ? 13.588 -1.893 -10.126 1.00 68.31 81 MET A C 1
ATOM 625 O O . MET A 1 81 ? 13.637 -0.945 -9.344 1.00 68.31 81 MET A O 1
ATOM 629 N N . LYS A 1 82 ? 14.688 -2.317 -10.766 1.00 63.88 82 LYS A N 1
ATOM 630 C CA . LYS A 1 82 ? 16.004 -1.701 -10.513 1.00 63.88 82 LYS A CA 1
ATOM 631 C C . LYS A 1 82 ? 16.094 -0.227 -10.922 1.00 63.88 82 LYS A C 1
ATOM 633 O O . LYS A 1 82 ? 16.946 0.488 -10.402 1.00 63.88 82 LYS A O 1
ATOM 638 N N . GLY A 1 83 ? 15.204 0.248 -11.789 1.00 56.81 83 GLY A N 1
ATOM 639 C CA . GLY A 1 83 ? 14.989 1.671 -12.020 1.00 56.81 83 GLY A CA 1
ATOM 640 C C . GLY A 1 83 ? 13.820 2.157 -11.172 1.00 56.81 83 GLY A C 1
ATOM 641 O O . GLY A 1 83 ? 12.731 1.605 -11.276 1.00 56.81 83 GLY A O 1
ATOM 642 N N . LEU A 1 84 ? 14.016 3.219 -10.389 1.00 58.88 84 LEU A N 1
ATOM 643 C CA . LEU A 1 84 ? 13.021 3.906 -9.538 1.00 58.88 84 LEU A CA 1
ATOM 644 C C . LEU A 1 84 ? 11.712 4.348 -10.244 1.00 58.88 84 LEU A C 1
ATOM 646 O O . LEU A 1 84 ? 10.904 5.058 -9.657 1.00 58.88 84 LEU A O 1
ATOM 650 N N . GLY A 1 85 ? 11.506 3.974 -11.505 1.00 70.06 85 GLY A N 1
ATOM 651 C CA . GLY A 1 85 ? 10.377 4.356 -12.333 1.00 70.06 85 GLY A CA 1
ATOM 652 C C . GLY A 1 85 ? 9.243 3.341 -12.396 1.00 70.06 85 GLY A C 1
ATOM 653 O O . GLY A 1 85 ? 8.349 3.589 -13.185 1.00 70.06 85 GLY A O 1
ATOM 654 N N . VAL A 1 86 ? 9.256 2.230 -11.646 1.00 79.19 86 VAL A N 1
ATOM 655 C CA . VAL A 1 86 ? 8.143 1.257 -11.625 1.00 79.19 86 VAL A CA 1
ATOM 656 C C . VAL A 1 86 ? 7.345 1.388 -10.331 1.00 79.19 86 VAL A C 1
ATOM 658 O O . VAL A 1 86 ? 7.848 1.095 -9.244 1.00 79.19 86 VAL A O 1
ATOM 661 N N . ASN A 1 87 ? 6.080 1.784 -10.448 1.00 82.38 87 ASN A N 1
ATOM 662 C CA . ASN A 1 87 ? 5.140 1.848 -9.340 1.00 82.38 87 ASN A CA 1
ATOM 663 C C . ASN A 1 87 ? 4.192 0.644 -9.360 1.00 82.38 87 ASN A C 1
ATOM 665 O O . ASN A 1 87 ? 3.744 0.192 -10.413 1.00 82.38 87 ASN A O 1
ATOM 669 N N . VAL A 1 88 ? 3.891 0.130 -8.168 1.00 84.75 88 VAL A N 1
ATOM 670 C CA . VAL A 1 88 ? 2.946 -0.974 -7.977 1.00 84.75 88 VAL A CA 1
ATOM 671 C C . VAL A 1 88 ? 1.954 -0.591 -6.910 1.00 84.75 88 VAL A C 1
ATOM 673 O O . VAL A 1 88 ? 2.346 -0.289 -5.778 1.00 84.75 88 VAL A O 1
ATOM 676 N N . GLU A 1 89 ? 0.688 -0.656 -7.285 1.00 82.38 89 GLU A N 1
ATOM 677 C CA . GLU A 1 89 ? -0.452 -0.370 -6.431 1.00 82.38 89 GLU A CA 1
ATOM 678 C C . GLU A 1 89 ? -1.441 -1.530 -6.522 1.00 82.38 89 GLU A C 1
ATOM 680 O O . GLU A 1 89 ? -1.662 -2.077 -7.598 1.00 82.38 89 GLU A O 1
ATOM 685 N N . THR A 1 90 ? -2.024 -1.934 -5.397 1.00 80.69 90 THR A N 1
ATOM 686 C CA . THR A 1 90 ? -3.059 -2.974 -5.376 1.00 80.69 90 THR A CA 1
ATOM 687 C C . THR A 1 90 ? -4.330 -2.385 -4.797 1.00 80.69 90 THR A C 1
ATOM 689 O O . THR A 1 90 ? -4.296 -1.756 -3.743 1.00 80.69 90 THR A O 1
ATOM 692 N N . SER A 1 91 ? -5.454 -2.599 -5.476 1.00 77.19 91 SER A N 1
ATOM 693 C CA . SER A 1 91 ? -6.766 -2.164 -5.009 1.00 77.19 91 SER A CA 1
ATOM 694 C C . SER A 1 91 ? -7.791 -3.271 -5.193 1.00 77.19 91 SER A C 1
ATOM 696 O O . SER A 1 91 ? -8.098 -3.686 -6.315 1.00 77.19 91 SER A O 1
ATOM 698 N N . ARG A 1 92 ? -8.351 -3.751 -4.078 1.00 73.69 92 ARG A N 1
ATOM 699 C CA . ARG A 1 92 ? -9.397 -4.781 -4.034 1.00 73.69 92 ARG A CA 1
ATOM 700 C C . ARG A 1 92 ? -8.986 -6.061 -4.778 1.00 73.69 92 ARG A C 1
ATOM 702 O O . ARG A 1 92 ? -9.815 -6.663 -5.469 1.00 73.69 92 ARG A O 1
ATOM 709 N N . GLY A 1 93 ? -7.721 -6.469 -4.649 1.00 77.31 93 GLY A N 1
ATOM 710 C CA . GLY A 1 93 ? -7.130 -7.613 -5.351 1.00 77.31 93 GLY A CA 1
ATOM 711 C C . GLY A 1 93 ? -6.788 -7.375 -6.828 1.00 77.31 93 GLY A C 1
ATOM 712 O O . GLY A 1 93 ? -6.419 -8.321 -7.519 1.00 77.31 93 GLY A O 1
ATOM 713 N N . THR A 1 94 ? -6.916 -6.151 -7.345 1.00 85.94 94 THR A N 1
ATOM 714 C CA . THR A 1 94 ? -6.413 -5.790 -8.681 1.00 85.94 94 THR A CA 1
ATOM 715 C C . THR A 1 94 ? -5.067 -5.103 -8.537 1.00 85.94 94 THR A C 1
ATOM 717 O O . THR A 1 94 ? -4.988 -4.063 -7.888 1.00 85.94 94 THR A O 1
ATOM 720 N N . VAL A 1 95 ? -4.023 -5.667 -9.137 1.00 89.38 95 VAL A N 1
ATOM 721 C CA . VAL A 1 95 ? -2.678 -5.082 -9.133 1.00 89.38 95 VAL A CA 1
ATOM 722 C C . VAL A 1 95 ? -2.518 -4.202 -10.361 1.00 89.38 95 VAL A C 1
ATOM 724 O O . VAL A 1 95 ? -2.773 -4.639 -11.480 1.00 89.38 95 VAL A O 1
ATOM 727 N N . GLN A 1 96 ? -2.070 -2.974 -10.160 1.00 90.12 96 GLN A N 1
ATOM 728 C CA . GLN A 1 96 ? -1.710 -2.043 -11.211 1.00 90.12 96 GLN A CA 1
ATOM 729 C C . GLN A 1 96 ? -0.197 -1.829 -11.208 1.00 90.12 96 GLN A C 1
ATOM 731 O O . GLN A 1 96 ? 0.400 -1.476 -10.190 1.00 90.12 96 GLN A O 1
ATOM 736 N N . LEU A 1 97 ? 0.407 -2.066 -12.368 1.00 89.44 97 LEU A N 1
ATOM 737 C CA . LEU A 1 97 ? 1.819 -1.859 -12.661 1.00 89.44 97 LEU A CA 1
ATOM 738 C C . LEU A 1 97 ? 1.919 -0.641 -13.572 1.00 89.44 97 LEU A C 1
ATOM 740 O O . LEU A 1 97 ? 1.300 -0.638 -14.633 1.00 89.44 97 LEU A O 1
ATOM 744 N N . SER A 1 98 ? 2.682 0.377 -13.191 1.00 87.44 98 SER A N 1
ATOM 745 C CA . SER A 1 98 ? 2.850 1.581 -14.010 1.00 87.44 98 SER A CA 1
ATOM 746 C C . SER A 1 98 ? 4.284 2.088 -14.006 1.00 87.44 98 SER A C 1
ATOM 748 O O . SER A 1 98 ? 5.029 1.872 -13.048 1.00 87.44 98 SER A O 1
ATOM 750 N N . GLY A 1 99 ? 4.671 2.757 -15.097 1.00 86.00 99 GLY A N 1
ATOM 751 C CA . GLY A 1 99 ? 5.970 3.411 -15.230 1.00 86.00 99 GLY A CA 1
ATOM 752 C C . GLY A 1 99 ? 6.860 2.847 -16.338 1.00 86.00 99 GLY A C 1
ATOM 753 O O . GLY A 1 99 ? 6.348 2.374 -17.349 1.00 86.00 99 GLY A O 1
ATOM 754 N N . TRP A 1 100 ? 8.185 2.922 -16.175 1.00 85.00 100 TRP A N 1
ATOM 755 C CA . TRP A 1 100 ? 9.140 2.611 -17.252 1.00 85.00 100 TRP A CA 1
ATOM 756 C C . TRP A 1 100 ? 10.074 1.454 -16.923 1.00 85.00 100 TRP A C 1
ATOM 758 O O . TRP A 1 100 ? 10.669 1.411 -15.847 1.00 85.00 100 TRP A O 1
ATOM 768 N N . VAL A 1 101 ? 10.262 0.569 -17.899 1.00 83.69 101 VAL A N 1
ATOM 769 C CA . VAL A 1 101 ? 11.197 -0.560 -17.848 1.00 83.69 101 VAL A CA 1
ATOM 770 C C . VAL A 1 101 ? 12.233 -0.460 -18.966 1.00 83.69 101 VAL A C 1
ATOM 772 O O . VAL A 1 101 ? 12.019 0.216 -19.971 1.00 83.69 101 VAL A O 1
ATOM 775 N N . ASP A 1 102 ? 13.370 -1.127 -18.798 1.00 82.38 102 ASP A N 1
ATOM 776 C CA . ASP A 1 102 ? 14.481 -1.056 -19.753 1.00 82.38 102 ASP A CA 1
ATOM 777 C C . ASP A 1 102 ? 14.264 -1.960 -20.974 1.00 82.38 102 ASP A C 1
ATOM 779 O O . ASP A 1 102 ? 14.835 -1.716 -22.031 1.00 82.38 102 ASP A O 1
ATOM 783 N N . THR A 1 103 ? 13.427 -2.999 -20.860 1.00 83.00 103 THR A N 1
ATOM 784 C CA . THR A 1 103 ? 13.131 -3.913 -21.976 1.00 83.00 103 THR A CA 1
ATOM 785 C C . THR A 1 103 ? 11.643 -4.261 -22.067 1.00 83.00 103 THR A C 1
ATOM 787 O O . THR A 1 103 ? 10.992 -4.444 -21.037 1.00 83.00 103 THR A O 1
ATOM 790 N N . PRO A 1 104 ? 11.083 -4.448 -23.277 1.00 83.19 104 PRO A N 1
ATOM 791 C CA . PRO A 1 104 ? 9.697 -4.904 -23.441 1.00 83.19 104 PRO A CA 1
ATOM 792 C C . PRO A 1 104 ? 9.463 -6.292 -22.824 1.00 83.19 104 PRO A C 1
ATOM 794 O O . PRO A 1 104 ? 8.390 -6.597 -22.314 1.00 83.19 104 PRO A O 1
ATOM 797 N N . ASP A 1 105 ? 10.504 -7.115 -22.777 1.00 84.69 105 ASP A N 1
ATOM 798 C CA . ASP A 1 105 ? 10.509 -8.418 -22.119 1.00 84.69 105 ASP A CA 1
ATOM 799 C C . ASP A 1 105 ? 10.228 -8.323 -20.601 1.00 84.69 105 ASP A C 1
ATOM 801 O O . ASP A 1 105 ? 9.591 -9.204 -20.016 1.00 84.69 105 ASP A O 1
ATOM 805 N N . GLN A 1 106 ? 10.652 -7.234 -19.944 1.00 84.69 106 GLN A N 1
ATOM 806 C CA . GLN A 1 106 ? 10.316 -6.967 -18.541 1.00 84.69 106 GLN A CA 1
ATOM 807 C C . GLN A 1 106 ? 8.827 -6.657 -18.349 1.00 84.69 106 GLN A C 1
ATOM 809 O O . GLN A 1 106 ? 8.284 -7.050 -17.320 1.00 84.69 106 GLN A O 1
ATOM 814 N N . ILE A 1 107 ? 8.156 -6.032 -19.325 1.00 85.81 107 ILE A N 1
ATOM 815 C CA . ILE A 1 107 ? 6.712 -5.731 -19.272 1.00 85.81 107 ILE A CA 1
ATOM 816 C C . ILE A 1 107 ? 5.914 -7.031 -19.148 1.00 85.81 107 ILE A C 1
ATOM 818 O O . ILE A 1 107 ? 5.122 -7.192 -18.220 1.00 85.81 107 ILE A O 1
ATOM 822 N N . ALA A 1 108 ? 6.177 -7.988 -20.044 1.00 87.19 108 ALA A N 1
ATOM 823 C CA . ALA A 1 108 ? 5.497 -9.282 -20.052 1.00 87.19 108 ALA A CA 1
ATOM 824 C C . ALA A 1 108 ? 5.822 -10.113 -18.799 1.00 87.19 108 ALA A C 1
ATOM 826 O O . ALA A 1 108 ? 4.951 -10.777 -18.229 1.00 87.19 108 ALA A O 1
ATOM 827 N N . ARG A 1 109 ? 7.077 -10.065 -18.328 1.00 86.50 109 ARG A N 1
ATOM 828 C CA . ARG A 1 109 ? 7.473 -10.735 -17.082 1.00 86.50 109 ARG A CA 1
ATOM 829 C C . ARG A 1 109 ? 6.788 -10.136 -15.858 1.00 86.50 109 ARG A C 1
ATOM 831 O O . ARG A 1 109 ? 6.352 -10.899 -15.001 1.00 86.50 109 ARG A O 1
ATOM 838 N N . ALA A 1 110 ? 6.681 -8.811 -15.772 1.00 85.50 110 ALA A N 1
ATOM 839 C CA . ALA A 1 110 ? 6.077 -8.124 -14.635 1.00 85.50 110 ALA A CA 1
ATOM 840 C C . ALA A 1 110 ? 4.610 -8.519 -14.446 1.00 85.50 110 ALA A C 1
ATOM 842 O O . ALA A 1 110 ? 4.197 -8.859 -13.338 1.00 85.50 110 ALA A O 1
ATOM 843 N N . GLU A 1 111 ? 3.854 -8.552 -15.542 1.00 88.69 111 GLU A N 1
ATOM 844 C CA . GLU A 1 111 ? 2.464 -9.001 -15.550 1.00 88.69 111 GLU A CA 1
ATOM 845 C C . GLU A 1 111 ? 2.333 -10.453 -15.095 1.00 88.69 111 GLU A C 1
ATOM 847 O O . GLU A 1 111 ? 1.549 -10.757 -14.196 1.00 88.69 111 GLU A O 1
ATOM 852 N N . LYS A 1 112 ? 3.152 -11.349 -15.657 1.00 88.88 112 LYS A N 1
ATOM 853 C CA . LYS A 1 112 ? 3.123 -12.775 -15.316 1.00 88.88 112 LYS A CA 1
ATOM 854 C C . LYS A 1 112 ? 3.484 -13.028 -13.849 1.00 88.88 112 LYS A C 1
ATOM 856 O O . LYS A 1 112 ? 2.888 -13.888 -13.206 1.00 88.88 112 LYS A O 1
ATOM 861 N N . ILE A 1 113 ? 4.443 -12.270 -13.320 1.00 86.69 113 ILE A N 1
ATOM 862 C CA . ILE A 1 113 ? 4.845 -12.313 -11.911 1.00 86.69 113 ILE A CA 1
ATOM 863 C C . ILE A 1 113 ? 3.713 -11.820 -11.013 1.00 86.69 113 ILE A C 1
ATOM 865 O O . ILE A 1 113 ? 3.381 -12.498 -10.045 1.00 86.69 113 ILE A O 1
ATOM 869 N N . ALA A 1 114 ? 3.113 -10.672 -11.333 1.00 85.94 114 ALA A N 1
ATOM 870 C CA . ALA A 1 114 ? 2.019 -10.110 -10.552 1.00 85.94 114 ALA A CA 1
ATOM 871 C C . ALA A 1 114 ? 0.800 -11.046 -10.537 1.00 85.94 114 ALA A C 1
ATOM 873 O O . ALA A 1 114 ? 0.240 -11.284 -9.473 1.00 85.94 114 ALA A O 1
ATOM 874 N N . LEU A 1 115 ? 0.447 -11.653 -11.676 1.00 88.69 115 LEU A N 1
ATOM 875 C CA . LEU A 1 115 ? -0.620 -12.660 -11.776 1.00 88.69 115 LEU A CA 1
ATOM 876 C C . LEU A 1 115 ? -0.341 -13.915 -10.939 1.00 88.69 115 LEU A C 1
ATOM 878 O O . LEU A 1 115 ? -1.274 -14.563 -10.477 1.00 88.69 115 LEU A O 1
ATOM 882 N N . GLY A 1 116 ? 0.931 -14.269 -10.755 1.00 84.38 116 GLY A N 1
ATOM 883 C CA . GLY A 1 116 ? 1.342 -15.420 -9.953 1.00 84.38 116 GLY A CA 1
ATOM 884 C C . GLY A 1 116 ? 1.296 -15.186 -8.442 1.00 84.38 116 GLY A C 1
ATOM 885 O O . GLY A 1 116 ? 1.517 -16.130 -7.682 1.00 84.38 116 GLY A O 1
ATOM 886 N N . VAL A 1 117 ? 1.043 -13.956 -7.981 1.00 85.81 117 VAL A N 1
ATOM 887 C CA . VAL A 1 117 ? 0.951 -13.659 -6.550 1.00 85.81 117 VAL A CA 1
ATOM 888 C C . VAL A 1 117 ? -0.415 -14.078 -6.012 1.00 85.81 117 VAL A C 1
ATOM 890 O O . VAL A 1 117 ? -1.467 -13.670 -6.496 1.00 85.81 117 VAL A O 1
ATOM 893 N N . GLU A 1 118 ? -0.389 -14.887 -4.958 1.00 79.44 118 GLU A N 1
ATOM 894 C CA . GLU A 1 118 ? -1.588 -15.331 -4.253 1.00 79.44 118 GLU A CA 1
ATOM 895 C C . GLU A 1 118 ? -2.411 -14.136 -3.742 1.00 79.44 118 GLU A C 1
ATOM 897 O O . GLU A 1 118 ? -1.885 -13.262 -3.049 1.00 79.44 118 GLU A O 1
ATOM 902 N N . GLY A 1 119 ? -3.699 -14.113 -4.097 1.00 77.31 119 GLY A N 1
ATOM 903 C CA . GLY A 1 119 ? -4.631 -13.025 -3.781 1.00 77.31 119 GLY A CA 1
ATOM 904 C C . GLY A 1 119 ? -4.892 -12.056 -4.939 1.00 77.31 119 GLY A C 1
ATOM 905 O O . GLY A 1 119 ? -5.846 -11.277 -4.876 1.00 77.31 119 GLY A O 1
ATOM 906 N N . VAL A 1 120 ? -4.115 -12.130 -6.024 1.00 86.50 120 VAL A N 1
ATOM 907 C CA . VAL A 1 120 ? -4.322 -11.298 -7.214 1.00 86.50 120 VAL A CA 1
ATOM 908 C C . VAL A 1 120 ? -5.478 -11.837 -8.054 1.00 86.50 120 VAL A C 1
ATOM 910 O O . VAL A 1 120 ? -5.486 -12.985 -8.487 1.00 86.50 120 VAL A O 1
ATOM 913 N N . LYS A 1 121 ? -6.478 -10.987 -8.285 1.00 85.81 121 LYS A N 1
ATOM 914 C CA . LYS A 1 121 ? -7.666 -11.278 -9.101 1.00 85.81 121 LYS A CA 1
ATOM 915 C C . LYS A 1 121 ? -7.518 -10.793 -10.535 1.00 85.81 121 LYS A C 1
ATOM 917 O O . LYS A 1 121 ? -8.055 -11.406 -11.450 1.00 85.81 121 LYS A O 1
ATOM 922 N N . ALA A 1 122 ? -6.834 -9.670 -10.714 1.00 88.00 122 ALA A N 1
ATOM 923 C CA . ALA A 1 122 ? -6.598 -9.060 -12.011 1.00 88.00 122 ALA A CA 1
ATOM 924 C C . ALA A 1 122 ? -5.301 -8.254 -11.979 1.00 88.00 122 ALA A C 1
ATOM 926 O O . ALA A 1 122 ? -4.913 -7.732 -10.932 1.00 88.00 122 ALA A O 1
ATOM 927 N N . VAL A 1 123 ? -4.660 -8.127 -13.137 1.00 90.56 123 VAL A N 1
ATOM 928 C CA . VAL A 1 123 ? -3.467 -7.301 -13.311 1.00 90.56 123 VAL A CA 1
ATOM 929 C C . VAL A 1 123 ? -3.709 -6.308 -14.435 1.00 90.56 123 VAL A C 1
ATOM 931 O O . VAL A 1 123 ? -4.207 -6.671 -15.497 1.00 90.56 123 VAL A O 1
ATOM 934 N N . ARG A 1 124 ? -3.376 -5.044 -14.182 1.00 89.88 124 ARG A N 1
ATOM 935 C CA . ARG A 1 124 ? -3.302 -3.985 -15.184 1.00 89.88 124 ARG A CA 1
ATOM 936 C C . ARG A 1 124 ? -1.850 -3.612 -15.395 1.00 89.88 124 ARG A C 1
ATOM 938 O O . ARG A 1 124 ? -1.162 -3.247 -14.444 1.00 89.88 124 ARG A O 1
ATOM 945 N N . ASN A 1 125 ? -1.409 -3.733 -16.636 1.00 88.88 125 ASN A N 1
ATOM 946 C CA . ASN A 1 125 ? -0.042 -3.469 -17.032 1.00 88.88 125 ASN A CA 1
ATOM 947 C C . ASN A 1 125 ? 0.011 -2.196 -17.884 1.00 88.88 125 ASN A C 1
ATOM 949 O O . ASN A 1 125 ? -0.306 -2.227 -19.068 1.00 88.88 125 ASN A O 1
ATOM 953 N N . ASP A 1 126 ? 0.400 -1.088 -17.259 1.00 89.00 126 ASP A N 1
ATOM 954 C CA . ASP A 1 126 ? 0.632 0.223 -17.875 1.00 89.00 126 ASP A CA 1
ATOM 955 C C . ASP A 1 126 ? 2.144 0.530 -17.958 1.00 89.00 126 ASP A C 1
ATOM 957 O O . ASP A 1 126 ? 2.565 1.689 -17.973 1.00 89.00 126 ASP A O 1
ATOM 961 N N . LEU A 1 127 ? 2.996 -0.504 -17.953 1.00 87.12 127 LEU A N 1
ATOM 962 C CA . LEU A 1 127 ? 4.441 -0.336 -18.100 1.00 87.12 127 LEU A CA 1
ATOM 963 C C . LEU A 1 127 ? 4.811 -0.018 -19.548 1.00 87.12 127 LEU A C 1
ATOM 965 O O . LEU A 1 127 ? 4.271 -0.591 -20.494 1.00 87.12 127 LEU A O 1
ATOM 969 N N . GLN A 1 128 ? 5.794 0.859 -19.713 1.00 85.88 128 GLN A N 1
ATOM 970 C CA . GLN A 1 128 ? 6.327 1.256 -21.010 1.00 85.88 128 GLN A CA 1
ATOM 971 C C . GLN A 1 128 ? 7.817 0.939 -21.097 1.00 85.88 128 GLN A C 1
ATOM 973 O O . GLN A 1 128 ? 8.568 1.157 -20.146 1.00 85.88 128 GLN A O 1
ATOM 978 N N . ALA A 1 129 ? 8.262 0.433 -22.246 1.00 83.69 129 ALA A N 1
ATOM 979 C CA . ALA A 1 129 ? 9.685 0.272 -22.510 1.00 83.69 129 ALA A CA 1
ATOM 980 C C . ALA A 1 129 ? 10.289 1.648 -22.800 1.00 83.69 129 ALA A C 1
ATOM 982 O O . ALA A 1 129 ? 9.684 2.451 -23.518 1.00 83.69 129 ALA A O 1
ATOM 983 N N . LYS A 1 130 ? 11.467 1.925 -22.241 1.00 79.38 130 LYS A N 1
ATOM 984 C CA . LYS A 1 130 ? 12.231 3.109 -22.634 1.00 79.38 130 LYS A CA 1
ATOM 985 C C . LYS A 1 130 ? 12.568 3.025 -24.134 1.00 79.38 130 LYS A C 1
ATOM 987 O O . LYS A 1 130 ? 12.888 1.928 -24.600 1.00 79.38 130 LYS A O 1
ATOM 992 N N . PRO A 1 131 ? 12.445 4.143 -24.870 1.00 67.62 131 PRO A N 1
ATOM 993 C CA . PRO A 1 131 ? 12.844 4.217 -26.271 1.00 67.62 131 PRO A CA 1
ATOM 994 C C . PRO A 1 131 ? 14.360 4.082 -26.451 1.00 67.62 131 PRO A C 1
ATOM 996 O O . PRO A 1 131 ? 15.107 4.383 -25.490 1.00 67.62 131 PRO A O 1
#

Secondary structure (DSSP, 8-state):
-TTHHHH-SS-SSEEEHHHHHHTT--HHHHHHH-SS-SSEEEHHHHHHHHHHGGGS-HHHHHHHHHHHHHHHHHHHHTTTTSSTTEEEEEETTEEEEEEEES-HHHHHHHHHHHHTSTT--EEEEEEEE--

pLDDT: mean 75.07, std 12.14, range [38.0, 90.56]

Sequence (131 aa):
MPGFKTYDSNGDGKISLEEFQAHGGPVKAFHDADINRDLLLDADELANASARNERVSPGKYIEDAWITTKVKAVLLKNDIMKGLGVNVETSRGTVQLSGWVDTPDQIARAEKIALGVEGVKAVRNDLQAKP